Protein AF-A0A963K265-F1 (afdb_monomer_lite)

Sequence (86 aa):
ALARLDEPLACLVEEHGAESLFDAAYRYVRHEPGVDVVLFGTGDRAHLASNVASILRPPLPEAATRWLRELFGHLEGVGLDLPTKA

Foldseek 3Di:
DLVVDPCSLCCCVVPFPQVDPLLLVLLLQLPPPPRPDDDDDDPDPVVVVVNVVSNPDHHTPPVSNVVVCVVPVPDDPPDDDDPDDD

Structure (mmCIF, N/CA/C/O backbone):
data_AF-A0A963K265-F1
#
_entry.id   AF-A0A963K265-F1
#
loop_
_atom_site.group_PDB
_atom_site.id
_atom_site.type_symbol
_atom_site.label_atom_id
_atom_site.label_alt_id
_atom_site.label_comp_id
_atom_site.label_asym_id
_atom_site.label_entity_id
_atom_site.label_seq_id
_atom_site.pdbx_PDB_ins_code
_atom_site.Cartn_x
_atom_site.Cartn_y
_atom_site.Cartn_z
_atom_site.occupancy
_atom_site.B_iso_or_equiv
_atom_site.auth_seq_id
_atom_site.auth_comp_id
_atom_site.auth_asym_id
_atom_site.auth_atom_id
_atom_site.pdbx_PDB_model_num
ATOM 1 N N . ALA A 1 1 ? -20.493 -1.761 -8.493 1.00 73.12 1 ALA A N 1
ATOM 2 C CA . ALA A 1 1 ? -20.229 -0.384 -8.953 1.00 73.12 1 ALA A CA 1
ATOM 3 C C . ALA A 1 1 ? -18.768 -0.238 -9.380 1.00 73.12 1 ALA A C 1
ATOM 5 O O . ALA A 1 1 ? -18.554 -0.023 -10.560 1.00 73.12 1 ALA A O 1
ATOM 6 N N . LEU A 1 2 ? -17.787 -0.491 -8.499 1.00 78.69 2 LEU A N 1
ATOM 7 C CA . LEU A 1 2 ? -16.354 -0.490 -8.860 1.00 78.69 2 LEU A CA 1
ATOM 8 C C . LEU A 1 2 ? -15.896 -1.663 -9.732 1.00 78.69 2 LEU A C 1
ATOM 10 O O . LEU A 1 2 ? -15.107 -1.456 -10.636 1.00 78.69 2 LEU A O 1
ATOM 14 N N . ALA A 1 3 ? -16.437 -2.870 -9.540 1.00 80.88 3 ALA A N 1
ATOM 15 C CA . ALA A 1 3 ? -16.061 -4.057 -10.328 1.00 80.88 3 ALA A CA 1
ATOM 16 C C . ALA A 1 3 ? -16.385 -3.979 -11.841 1.00 80.88 3 ALA A C 1
ATOM 18 O O . ALA A 1 3 ? -16.191 -4.951 -12.559 1.00 80.88 3 ALA A O 1
ATOM 19 N N . ARG A 1 4 ? -16.954 -2.861 -12.314 1.00 90.69 4 ARG A N 1
ATOM 20 C CA . ARG A 1 4 ? -17.215 -2.588 -13.736 1.00 90.69 4 ARG A CA 1
ATOM 21 C C . ARG A 1 4 ? -16.219 -1.595 -14.342 1.00 90.69 4 ARG A C 1
ATOM 23 O O . ARG A 1 4 ? -16.334 -1.299 -15.522 1.00 90.69 4 ARG A O 1
ATOM 30 N N . LEU A 1 5 ? -15.334 -1.031 -13.525 1.00 89.31 5 LEU A N 1
ATOM 31 C CA . LEU A 1 5 ? -14.268 -0.145 -13.968 1.00 89.31 5 LEU A CA 1
ATOM 32 C C . LEU A 1 5 ? -13.057 -1.000 -14.334 1.00 89.31 5 LEU A C 1
ATOM 34 O O . LEU A 1 5 ? -12.776 -1.973 -13.634 1.00 89.31 5 LEU A O 1
ATOM 38 N N . ASP A 1 6 ? -12.341 -0.611 -15.385 1.00 91.38 6 ASP A N 1
ATOM 39 C CA . ASP A 1 6 ? -11.100 -1.283 -15.783 1.00 91.38 6 ASP A CA 1
ATOM 40 C C . ASP A 1 6 ? -10.006 -1.081 -14.721 1.00 91.38 6 ASP A C 1
ATOM 42 O O . ASP A 1 6 ? -9.322 -2.027 -14.333 1.00 91.38 6 ASP A O 1
ATOM 46 N N . GLU A 1 7 ? -9.912 0.136 -14.171 1.00 91.25 7 GLU A N 1
ATOM 47 C CA . GLU A 1 7 ? -8.956 0.505 -13.122 1.00 91.25 7 GLU A CA 1
ATOM 48 C C . GLU A 1 7 ? -9.674 1.131 -11.912 1.00 91.25 7 GLU A C 1
ATOM 50 O O . GLU A 1 7 ? -9.670 2.348 -11.719 1.00 91.25 7 GLU A O 1
ATOM 55 N N . PRO A 1 8 ? -10.318 0.320 -11.054 1.00 92.12 8 PRO A N 1
ATOM 56 C CA . PRO A 1 8 ? -11.164 0.823 -9.968 1.00 92.12 8 PRO A CA 1
ATOM 57 C C . PRO A 1 8 ? -10.410 1.609 -8.885 1.00 92.12 8 PRO A C 1
ATOM 59 O O . PRO A 1 8 ? -11.046 2.273 -8.071 1.00 92.12 8 PRO A O 1
ATOM 62 N N . LEU A 1 9 ? -9.076 1.518 -8.852 1.00 93.94 9 LEU A N 1
ATOM 63 C CA . LEU A 1 9 ? -8.213 2.150 -7.850 1.00 93.94 9 LEU A CA 1
ATOM 64 C C . LEU A 1 9 ? -7.236 3.176 -8.459 1.00 93.94 9 LEU A C 1
ATOM 66 O O . LEU A 1 9 ? -6.275 3.557 -7.791 1.00 93.94 9 LEU A O 1
ATOM 70 N N . ALA A 1 10 ? -7.462 3.621 -9.703 1.00 93.38 10 ALA A N 1
ATOM 71 C CA . ALA A 1 10 ? -6.568 4.546 -10.415 1.00 93.38 10 ALA A CA 1
ATOM 72 C C . ALA A 1 10 ? -6.307 5.856 -9.645 1.00 93.38 10 ALA A C 1
ATOM 74 O O . ALA A 1 10 ? -5.180 6.353 -9.633 1.00 93.38 10 ALA A O 1
ATOM 75 N N . CYS A 1 11 ? -7.300 6.353 -8.895 1.00 92.62 11 CYS A N 1
ATOM 76 C CA . CYS A 1 11 ? -7.173 7.568 -8.081 1.00 92.62 11 CYS A CA 1
ATOM 77 C C . CYS A 1 11 ? -6.044 7.498 -7.035 1.00 92.62 11 CYS A C 1
ATOM 79 O O . CYS A 1 11 ? -5.499 8.532 -6.648 1.00 92.62 11 CYS A O 1
ATOM 81 N N . LEU A 1 12 ? -5.627 6.298 -6.603 1.00 95.12 12 LEU A N 1
ATOM 82 C CA . LEU A 1 12 ? -4.480 6.144 -5.700 1.00 95.12 12 LEU A CA 1
ATOM 83 C C . LEU A 1 12 ? -3.186 6.688 -6.322 1.00 95.12 12 LEU A C 1
ATOM 85 O O . LEU A 1 12 ? -2.338 7.240 -5.616 1.00 95.12 12 LEU A O 1
ATOM 89 N N . VAL A 1 13 ? -3.050 6.540 -7.638 1.00 95.50 13 VAL A N 1
ATOM 90 C CA . VAL A 1 13 ? -1.907 7.019 -8.418 1.00 95.50 13 VAL A CA 1
ATOM 91 C C . VAL A 1 13 ? -2.159 8.447 -8.892 1.00 95.50 13 VAL A C 1
ATOM 93 O O . VAL A 1 13 ? -1.336 9.328 -8.653 1.00 95.50 13 VAL A O 1
ATOM 96 N N . GLU A 1 14 ? -3.315 8.688 -9.510 1.00 91.50 14 GLU A N 1
ATOM 97 C CA . GLU A 1 14 ? -3.639 9.959 -10.171 1.00 91.50 14 GLU A CA 1
ATOM 98 C C . GLU A 1 14 ? -3.811 11.124 -9.187 1.00 91.50 14 GLU A C 1
ATOM 100 O O . GLU A 1 14 ? -3.372 12.240 -9.460 1.00 91.50 14 GLU A O 1
ATOM 105 N N . GLU A 1 15 ? -4.420 10.866 -8.027 1.00 91.19 15 GLU A N 1
ATOM 106 C CA . GLU A 1 15 ? -4.843 11.911 -7.085 1.00 91.19 15 GLU A CA 1
ATOM 107 C C . GLU A 1 15 ? -4.152 11.805 -5.721 1.00 91.19 15 GLU A C 1
ATOM 109 O O . GLU A 1 15 ? -4.044 12.791 -4.986 1.00 91.19 15 GLU A O 1
ATOM 114 N N . HIS A 1 16 ? -3.670 10.616 -5.355 1.00 89.56 16 HIS A N 1
ATOM 115 C CA . HIS A 1 16 ? -3.140 10.345 -4.017 1.00 89.56 16 HIS A CA 1
ATOM 116 C C . HIS A 1 16 ? -1.634 10.058 -3.969 1.00 89.56 16 HIS A C 1
ATOM 118 O O . HIS A 1 16 ? -1.100 9.720 -2.907 1.00 89.56 16 HIS A O 1
ATOM 124 N N . GLY A 1 17 ? -0.927 10.276 -5.081 1.00 87.88 17 GLY A N 1
ATOM 125 C CA . GLY A 1 17 ? 0.534 10.353 -5.105 1.00 87.88 17 GLY A CA 1
ATOM 126 C C . GLY A 1 17 ? 1.240 9.032 -4.804 1.00 87.88 17 GLY A C 1
ATOM 127 O O . GLY A 1 17 ? 2.357 9.038 -4.274 1.00 87.88 17 GLY A O 1
ATOM 128 N N . ALA A 1 18 ? 0.594 7.899 -5.077 1.00 96.50 18 ALA A N 1
ATOM 129 C CA . ALA A 1 18 ? 1.294 6.630 -5.215 1.00 96.50 18 ALA A CA 1
ATOM 130 C C . ALA A 1 18 ? 1.960 6.547 -6.594 1.00 96.50 18 ALA A C 1
ATOM 132 O O . ALA A 1 18 ? 1.422 7.046 -7.576 1.00 96.50 18 ALA A O 1
ATOM 133 N N . GLU A 1 19 ? 3.115 5.895 -6.696 1.00 95.69 1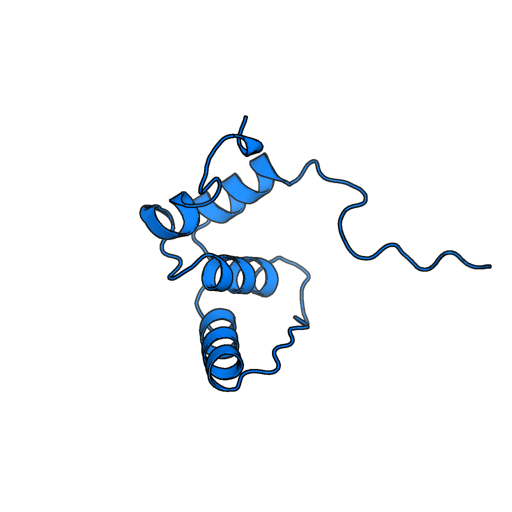9 GLU A N 1
ATOM 134 C CA . GLU A 1 19 ? 3.757 5.683 -8.010 1.00 95.69 19 GLU A CA 1
ATOM 135 C C . GLU A 1 19 ? 3.130 4.541 -8.812 1.00 95.69 19 GLU A C 1
ATOM 137 O O . GLU A 1 19 ? 3.293 4.450 -10.025 1.00 95.69 19 GLU A O 1
ATOM 142 N N . SER A 1 20 ? 2.445 3.633 -8.126 1.00 95.69 20 SER A N 1
ATOM 143 C CA . SER A 1 20 ? 1.734 2.498 -8.703 1.00 95.69 20 SER A CA 1
ATOM 144 C C . SER A 1 20 ? 0.761 1.934 -7.671 1.00 95.69 20 SER A C 1
ATOM 146 O O . SER A 1 20 ? 0.811 2.288 -6.489 1.00 95.69 20 SER A O 1
ATOM 148 N N . LEU A 1 21 ? -0.081 0.986 -8.083 1.00 94.94 21 LEU A N 1
ATOM 149 C CA . LEU A 1 21 ? -0.941 0.272 -7.142 1.00 94.94 21 LEU A CA 1
ATOM 150 C C . LEU A 1 21 ? -0.132 -0.509 -6.088 1.00 94.94 21 LEU A C 1
ATOM 152 O O . LEU A 1 21 ? -0.523 -0.553 -4.924 1.00 94.94 21 LEU A O 1
ATOM 156 N N . PHE A 1 22 ? 1.019 -1.076 -6.464 1.00 94.75 22 PHE A N 1
ATOM 157 C CA . PHE A 1 22 ? 1.907 -1.761 -5.518 1.00 94.75 22 PHE A CA 1
ATOM 158 C C . PHE A 1 22 ? 2.543 -0.788 -4.523 1.00 94.75 22 PHE A C 1
ATOM 160 O O . PHE A 1 22 ? 2.609 -1.097 -3.334 1.00 94.75 22 PHE A O 1
ATOM 167 N N . ASP A 1 23 ? 2.941 0.405 -4.975 1.00 97.50 23 ASP A N 1
ATOM 168 C CA . ASP A 1 23 ? 3.423 1.464 -4.082 1.00 97.50 23 ASP A CA 1
ATOM 169 C C . ASP A 1 23 ? 2.362 1.838 -3.042 1.00 97.50 23 ASP A C 1
ATOM 171 O O . ASP A 1 23 ? 2.648 1.876 -1.842 1.00 97.50 23 ASP A O 1
ATOM 175 N N . ALA A 1 24 ? 1.118 2.033 -3.492 1.00 97.44 24 ALA A N 1
ATOM 176 C CA . ALA A 1 24 ? -0.005 2.325 -2.612 1.00 97.44 24 ALA A CA 1
ATOM 177 C C . ALA A 1 24 ? -0.239 1.194 -1.602 1.00 97.44 24 ALA A C 1
ATOM 179 O O . ALA A 1 24 ? -0.367 1.459 -0.409 1.00 97.44 24 ALA A O 1
ATOM 180 N N . ALA A 1 25 ? -0.240 -0.063 -2.054 1.00 95.75 25 ALA A N 1
ATOM 181 C CA . ALA A 1 25 ? -0.455 -1.221 -1.192 1.00 95.75 25 ALA A CA 1
ATOM 182 C C . ALA A 1 25 ? 0.619 -1.336 -0.100 1.00 95.75 25 ALA A C 1
ATOM 184 O O . ALA A 1 25 ? 0.285 -1.516 1.074 1.00 95.75 25 ALA A O 1
ATOM 185 N N . TYR A 1 26 ? 1.898 -1.170 -0.456 1.00 97.19 26 TYR A N 1
ATOM 186 C CA . TYR A 1 26 ? 2.991 -1.217 0.516 1.00 97.19 26 TYR A CA 1
ATOM 187 C C . TYR A 1 26 ? 2.931 -0.073 1.520 1.00 97.19 26 TYR A C 1
ATOM 189 O O . TYR A 1 26 ? 3.104 -0.308 2.716 1.00 97.19 26 TYR A O 1
ATOM 197 N N . ARG A 1 27 ? 2.655 1.151 1.065 1.00 97.38 27 ARG A N 1
ATOM 198 C CA . ARG A 1 27 ? 2.528 2.315 1.953 1.00 97.38 27 ARG A CA 1
ATOM 199 C C . ARG A 1 27 ? 1.288 2.224 2.840 1.00 97.38 27 ARG A C 1
ATOM 201 O O . ARG A 1 27 ? 1.352 2.665 3.981 1.00 97.38 27 ARG A O 1
ATOM 208 N N . TYR A 1 28 ? 0.195 1.639 2.353 1.00 96.00 28 TYR A N 1
ATOM 209 C CA . TYR A 1 28 ? -1.002 1.390 3.154 1.00 96.00 28 TYR A CA 1
ATOM 210 C C . TYR A 1 28 ? -0.696 0.420 4.299 1.00 96.00 28 TYR A C 1
ATOM 212 O O . TYR A 1 28 ? -0.806 0.794 5.461 1.00 96.00 28 TYR A O 1
ATOM 220 N N . VAL A 1 29 ? -0.231 -0.796 3.987 1.00 94.75 29 VAL A N 1
ATOM 221 C CA . VAL A 1 29 ? -0.020 -1.834 5.011 1.00 94.75 29 VAL A CA 1
ATOM 222 C C . VAL A 1 29 ? 1.084 -1.467 6.001 1.00 94.75 29 VAL A C 1
ATOM 224 O O . VAL A 1 29 ? 0.963 -1.743 7.188 1.00 94.75 29 VAL A O 1
ATOM 227 N N . ARG A 1 30 ? 2.160 -0.819 5.540 1.00 95.69 30 ARG A N 1
ATOM 228 C CA . ARG A 1 30 ? 3.308 -0.470 6.386 1.00 95.69 30 ARG A CA 1
ATOM 229 C C . ARG A 1 30 ? 2.983 0.574 7.450 1.00 95.69 30 ARG A C 1
ATOM 231 O O . ARG A 1 30 ? 3.629 0.575 8.494 1.00 95.69 30 ARG A O 1
ATOM 238 N N . HIS A 1 31 ? 2.067 1.490 7.152 1.00 96.00 31 HIS A N 1
ATOM 239 C CA . HIS A 1 31 ? 1.735 2.612 8.034 1.00 96.00 31 HIS A CA 1
ATOM 240 C C . HIS A 1 31 ? 0.384 2.434 8.737 1.00 96.00 31 HIS A C 1
ATOM 242 O O . HIS A 1 31 ? -0.054 3.345 9.439 1.00 96.00 31 HIS A O 1
ATOM 248 N N . GLU A 1 32 ? -0.271 1.282 8.575 1.00 93.19 32 GLU A N 1
ATOM 249 C CA . GLU A 1 32 ? -1.498 0.965 9.303 1.00 93.19 32 GLU A CA 1
ATOM 250 C C . GLU A 1 32 ? -1.192 0.783 10.802 1.00 93.19 32 GLU A C 1
ATOM 252 O O . GLU A 1 32 ? -0.275 0.034 11.164 1.00 93.19 32 GLU A O 1
ATOM 257 N N . PRO A 1 33 ? -1.938 1.448 11.704 1.00 91.50 33 PRO A N 1
ATOM 258 C CA . PRO A 1 33 ? -1.747 1.286 13.139 1.00 91.50 33 PRO A CA 1
ATOM 259 C C . PRO A 1 33 ? -1.817 -0.181 13.589 1.00 91.50 33 PRO A C 1
ATOM 261 O O . PRO A 1 33 ? -2.792 -0.881 13.333 1.00 91.50 33 PRO A O 1
ATOM 264 N N . GLY A 1 34 ? -0.788 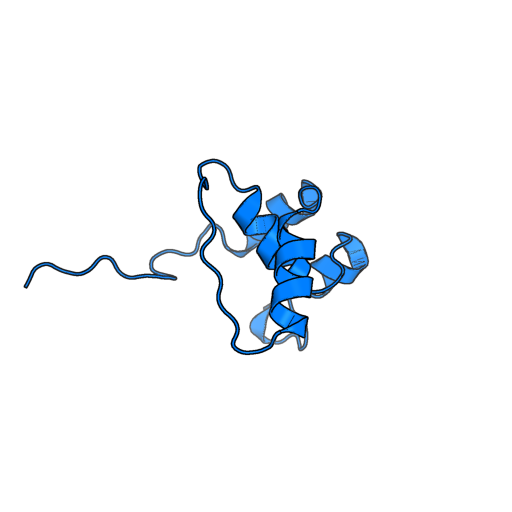-0.633 14.311 1.00 91.50 34 GLY A N 1
ATOM 265 C CA . GLY A 1 34 ? -0.691 -2.005 14.828 1.00 91.50 34 GLY A CA 1
ATOM 266 C C . GLY A 1 34 ? 0.030 -2.997 13.909 1.00 91.50 34 GLY A C 1
ATOM 267 O O . GLY A 1 34 ? 0.203 -4.150 14.296 1.00 91.50 34 GLY A O 1
ATOM 268 N N . VAL A 1 35 ? 0.482 -2.575 12.723 1.00 91.94 35 VAL A N 1
ATOM 269 C CA . VAL A 1 35 ? 1.350 -3.395 11.867 1.00 91.94 35 VAL A CA 1
ATOM 270 C C . VAL A 1 35 ? 2.821 -3.137 12.199 1.00 91.94 35 VAL A C 1
ATOM 272 O O . VAL A 1 35 ? 3.390 -2.120 11.813 1.00 91.94 35 VAL A O 1
ATOM 275 N N . ASP A 1 36 ? 3.464 -4.095 12.870 1.00 91.94 36 ASP A N 1
ATOM 276 C CA . ASP A 1 36 ? 4.903 -4.026 13.179 1.00 91.94 36 ASP A CA 1
ATOM 277 C C . ASP A 1 36 ? 5.784 -4.694 12.109 1.00 91.94 36 ASP A C 1
ATOM 279 O O . ASP A 1 36 ? 6.923 -4.288 11.871 1.00 91.94 36 ASP A O 1
ATOM 283 N N . VAL A 1 37 ? 5.265 -5.738 11.454 1.00 92.12 37 VAL A N 1
ATOM 284 C CA . VAL A 1 37 ? 5.994 -6.542 10.464 1.00 92.12 37 VAL A CA 1
ATOM 285 C C . VAL A 1 37 ? 5.140 -6.718 9.214 1.00 92.12 37 VAL A C 1
ATOM 287 O O . VAL A 1 37 ? 4.025 -7.227 9.280 1.00 92.12 37 VAL A O 1
ATOM 290 N N . VAL A 1 38 ? 5.698 -6.351 8.058 1.00 91.50 38 VAL A N 1
ATOM 291 C CA . VAL A 1 38 ? 5.085 -6.573 6.741 1.00 91.50 38 VAL A CA 1
ATOM 292 C C . VAL A 1 38 ? 5.814 -7.716 6.043 1.00 91.50 38 VAL A C 1
ATOM 294 O O . VAL A 1 38 ? 6.984 -7.587 5.682 1.00 91.50 38 VAL A O 1
ATOM 297 N N . LEU A 1 39 ? 5.118 -8.832 5.832 1.00 92.38 39 LEU A N 1
ATOM 298 C CA . LEU A 1 39 ? 5.627 -9.944 5.033 1.00 92.38 39 LEU A CA 1
ATOM 299 C C . LEU A 1 39 ? 5.302 -9.703 3.559 1.00 92.38 39 LEU A C 1
ATOM 301 O O . LEU A 1 39 ? 4.144 -9.516 3.191 1.00 92.38 39 LEU A O 1
ATOM 305 N N . PHE A 1 40 ? 6.323 -9.729 2.707 1.00 93.12 40 PHE A N 1
ATOM 306 C CA . PHE A 1 40 ? 6.162 -9.637 1.261 1.00 93.12 40 PHE A CA 1
ATOM 307 C C . PHE A 1 40 ? 7.133 -10.583 0.557 1.00 93.12 40 PHE A C 1
ATOM 309 O O . PHE A 1 40 ? 8.160 -10.965 1.117 1.00 93.12 40 PHE A O 1
ATOM 316 N N . GLY A 1 41 ? 6.807 -10.975 -0.674 1.00 92.38 41 GLY A N 1
ATOM 317 C CA . GLY A 1 41 ? 7.605 -11.928 -1.434 1.00 92.38 41 GLY A CA 1
ATOM 318 C C . GLY A 1 41 ? 7.556 -11.650 -2.928 1.00 92.38 41 GLY A C 1
ATOM 319 O O . GLY A 1 41 ? 6.538 -11.225 -3.466 1.00 92.38 41 GLY A O 1
ATOM 320 N N . THR A 1 42 ? 8.681 -11.884 -3.592 1.00 96.00 42 THR A N 1
ATOM 321 C CA . THR A 1 42 ? 8.818 -11.844 -5.049 1.00 96.00 42 THR A CA 1
ATOM 322 C C . THR A 1 42 ? 10.009 -12.707 -5.459 1.00 96.00 42 THR A C 1
ATOM 324 O O . THR A 1 42 ? 11.004 -12.772 -4.738 1.00 96.00 42 THR A O 1
ATOM 327 N N . GLY A 1 43 ? 9.907 -13.379 -6.608 1.00 97.25 43 GLY A N 1
ATOM 328 C CA . GLY A 1 43 ? 11.025 -14.103 -7.226 1.00 97.25 43 GLY A CA 1
ATOM 329 C C . GLY A 1 43 ? 11.908 -13.221 -8.114 1.00 97.25 43 GLY A C 1
ATOM 330 O O . GLY A 1 43 ? 12.957 -13.668 -8.570 1.00 97.25 43 GLY A O 1
ATOM 331 N N . ASP A 1 44 ? 11.493 -11.978 -8.363 1.00 97.94 44 ASP A N 1
ATOM 332 C CA . ASP 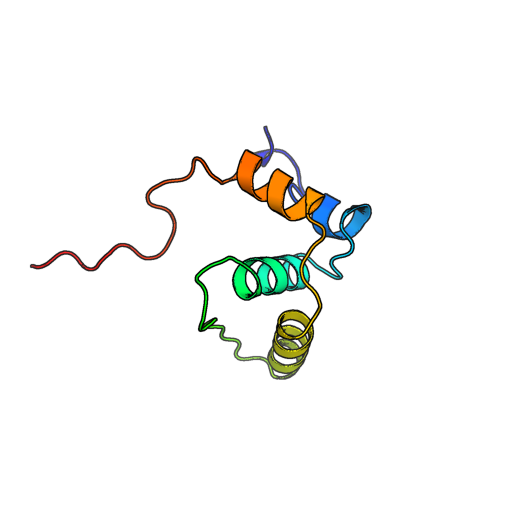A 1 44 ? 12.201 -11.034 -9.222 1.00 97.94 44 ASP A CA 1
ATOM 333 C C . ASP A 1 44 ? 13.009 -10.015 -8.401 1.00 97.94 44 ASP A C 1
ATOM 335 O O . ASP A 1 44 ? 12.512 -9.408 -7.445 1.00 97.94 44 ASP A O 1
ATOM 339 N N . ARG A 1 45 ? 14.275 -9.808 -8.786 1.00 97.75 45 ARG A N 1
ATOM 340 C CA . ARG A 1 45 ? 15.202 -8.924 -8.058 1.00 97.75 45 ARG A CA 1
ATOM 341 C C . ARG A 1 45 ? 14.860 -7.443 -8.212 1.00 97.75 45 ARG A C 1
ATOM 343 O O . ARG A 1 45 ? 15.090 -6.683 -7.272 1.00 97.75 45 ARG A O 1
ATOM 350 N N . ALA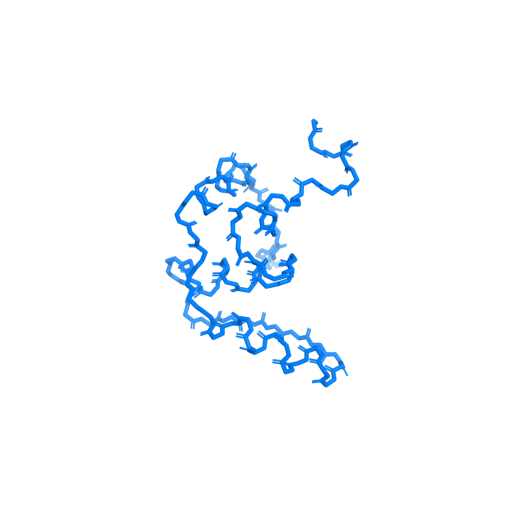 A 1 46 ? 14.350 -7.026 -9.367 1.00 96.88 46 ALA A N 1
ATOM 351 C CA . ALA A 1 46 ? 13.956 -5.640 -9.591 1.00 96.88 46 ALA A CA 1
ATOM 352 C C . ALA A 1 46 ? 12.694 -5.307 -8.786 1.00 96.88 46 ALA A C 1
ATOM 354 O O . ALA A 1 46 ? 12.652 -4.276 -8.112 1.00 96.88 46 ALA A O 1
ATOM 355 N N . HIS A 1 47 ? 11.723 -6.222 -8.749 1.00 95.94 47 HIS A N 1
ATOM 356 C CA . HIS A 1 47 ? 10.556 -6.118 -7.876 1.00 95.94 47 HIS A CA 1
ATOM 357 C C . HIS A 1 47 ? 10.971 -6.048 -6.409 1.00 95.94 47 HIS A C 1
ATOM 359 O O . HIS A 1 47 ? 10.4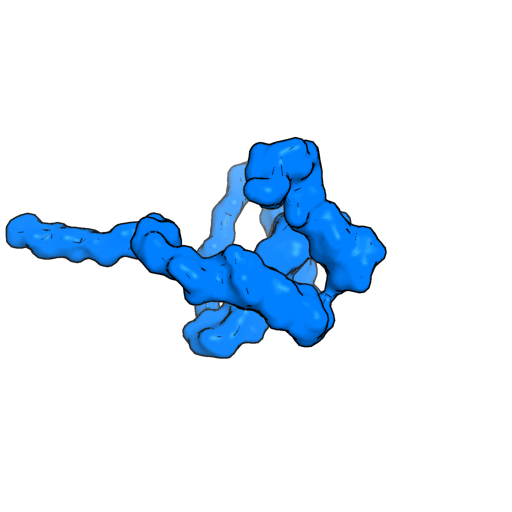54 -5.211 -5.684 1.00 95.94 47 HIS A O 1
ATOM 365 N N . LEU A 1 48 ? 11.933 -6.866 -5.960 1.00 96.81 48 LEU A N 1
ATOM 366 C CA . LEU A 1 48 ? 12.393 -6.819 -4.567 1.00 96.81 48 LEU A CA 1
ATOM 367 C C . LEU A 1 48 ? 12.886 -5.413 -4.198 1.00 96.81 48 LEU A C 1
ATOM 369 O O . LEU A 1 48 ? 12.477 -4.869 -3.174 1.00 96.81 48 LEU A O 1
ATOM 373 N N . ALA A 1 49 ? 13.730 -4.817 -5.044 1.00 97.00 49 ALA A N 1
ATOM 374 C CA . ALA A 1 49 ? 14.240 -3.467 -4.826 1.00 97.00 49 ALA A CA 1
ATOM 375 C C . ALA A 1 49 ? 13.119 -2.412 -4.842 1.00 97.00 49 ALA A C 1
ATOM 377 O O . ALA A 1 49 ? 13.081 -1.549 -3.965 1.00 97.00 49 ALA A O 1
ATOM 378 N N . SER A 1 50 ? 12.187 -2.505 -5.796 1.00 96.62 50 SER A N 1
ATOM 379 C CA . SER A 1 50 ? 11.040 -1.594 -5.897 1.00 96.62 50 SER A CA 1
ATOM 380 C C . SER A 1 50 ? 10.104 -1.705 -4.688 1.00 96.62 50 SER A C 1
ATOM 382 O O . SER A 1 50 ? 9.752 -0.685 -4.101 1.00 96.62 50 SER A O 1
ATOM 384 N N . ASN A 1 51 ? 9.788 -2.922 -4.245 1.00 96.12 51 ASN A N 1
ATOM 385 C CA . ASN A 1 51 ? 8.941 -3.182 -3.082 1.00 96.12 51 ASN A CA 1
ATOM 386 C C . ASN A 1 51 ? 9.560 -2.592 -1.809 1.00 96.12 51 ASN A C 1
ATOM 388 O O . ASN A 1 51 ? 8.879 -1.902 -1.053 1.00 96.12 51 ASN A O 1
ATOM 392 N N . VAL A 1 52 ? 10.867 -2.798 -1.590 1.00 96.44 52 VAL A N 1
ATOM 393 C CA . VAL A 1 52 ? 11.589 -2.197 -0.454 1.00 96.44 52 VAL A CA 1
ATOM 394 C C . VAL A 1 52 ? 11.551 -0.672 -0.527 1.00 96.44 52 VAL A C 1
ATOM 396 O O . VAL A 1 52 ? 11.292 -0.024 0.486 1.00 96.44 52 VAL A O 1
ATOM 399 N N . ALA A 1 53 ? 11.761 -0.087 -1.710 1.00 97.19 53 ALA A N 1
ATOM 400 C CA . ALA A 1 53 ? 11.687 1.360 -1.881 1.00 97.19 53 ALA A CA 1
ATOM 401 C C . ALA A 1 53 ? 10.296 1.904 -1.518 1.00 97.19 53 ALA A C 1
ATOM 403 O O . ALA A 1 53 ? 10.213 2.889 -0.788 1.00 97.19 53 ALA A O 1
ATOM 404 N N . SER A 1 54 ? 9.215 1.248 -1.951 1.00 97.81 54 SER A N 1
ATOM 405 C CA . SER A 1 54 ? 7.843 1.630 -1.594 1.00 97.81 54 SER A CA 1
ATOM 406 C C . SER A 1 54 ? 7.547 1.485 -0.104 1.00 97.81 54 SER A C 1
ATOM 408 O O . SER A 1 54 ? 6.979 2.392 0.500 1.00 97.81 54 SER A O 1
ATOM 410 N N . ILE A 1 55 ? 7.991 0.393 0.526 1.00 95.94 55 ILE A N 1
ATOM 411 C CA . ILE A 1 55 ? 7.831 0.173 1.973 1.00 95.94 55 ILE A CA 1
ATOM 412 C C . ILE A 1 55 ? 8.483 1.301 2.782 1.00 95.94 55 ILE A C 1
ATOM 414 O O . ILE A 1 55 ? 7.974 1.676 3.836 1.00 95.94 55 ILE A O 1
ATOM 418 N N . LEU A 1 56 ? 9.609 1.846 2.322 1.00 95.88 56 LEU A N 1
ATOM 419 C CA . LEU A 1 56 ? 10.349 2.894 3.030 1.00 95.88 56 LEU A CA 1
ATOM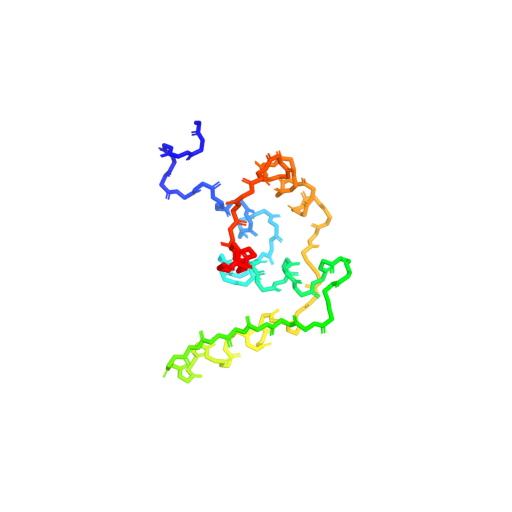 420 C C . LEU A 1 56 ? 9.814 4.315 2.788 1.00 95.88 56 LEU A C 1
ATOM 422 O O . LEU A 1 56 ? 10.306 5.255 3.415 1.00 95.88 56 LEU A O 1
ATOM 426 N N . ARG A 1 57 ? 8.819 4.497 1.915 1.00 96.75 57 ARG A N 1
ATOM 427 C CA . ARG A 1 57 ? 8.240 5.817 1.632 1.00 96.75 57 ARG A CA 1
ATOM 428 C C . ARG A 1 57 ? 7.366 6.337 2.776 1.00 96.75 57 ARG A C 1
ATOM 430 O O . ARG A 1 57 ? 6.885 5.555 3.603 1.00 96.75 57 ARG A O 1
ATOM 437 N N . PRO A 1 58 ? 7.111 7.659 2.805 1.00 96.81 58 PRO A N 1
ATOM 438 C CA . PRO A 1 58 ? 6.120 8.253 3.695 1.00 96.81 58 PRO A CA 1
ATOM 439 C C . PRO A 1 58 ? 4.732 7.606 3.544 1.00 96.81 58 PRO A C 1
ATOM 441 O O . PRO A 1 58 ? 4.435 7.028 2.491 1.00 96.81 58 PRO A O 1
ATOM 444 N N . PRO A 1 59 ? 3.855 7.734 4.554 1.00 97.06 59 PRO A N 1
ATOM 445 C CA . PRO A 1 59 ? 2.484 7.244 4.465 1.00 97.06 59 PRO A CA 1
ATOM 446 C C . PRO A 1 59 ? 1.741 7.824 3.258 1.00 97.06 59 PRO A C 1
ATOM 448 O O . PRO A 1 59 ? 2.115 8.859 2.692 1.00 97.06 59 PRO A O 1
ATOM 451 N N . LEU A 1 60 ? 0.682 7.134 2.838 1.00 97.31 60 LEU A N 1
ATOM 452 C CA . LEU A 1 60 ? -0.285 7.721 1.915 1.00 97.31 60 LEU A CA 1
ATOM 453 C C . LEU A 1 60 ? -0.962 8.939 2.568 1.00 97.31 60 LEU A C 1
ATOM 455 O O . LEU A 1 60 ? -1.082 8.984 3.797 1.00 97.31 60 LEU A O 1
ATOM 459 N N . PRO A 1 61 ? -1.429 9.919 1.774 1.00 96.56 61 PRO A N 1
ATOM 460 C CA . PRO A 1 61 ? -2.243 11.008 2.297 1.00 96.56 61 PRO A CA 1
ATOM 461 C C . PRO A 1 61 ? -3.468 10.479 3.052 1.00 96.56 61 PRO A C 1
ATOM 463 O O . PRO A 1 61 ? -4.071 9.484 2.653 1.00 96.56 61 PRO A O 1
ATOM 466 N N . GLU A 1 62 ? -3.893 11.182 4.101 1.00 96.00 62 GLU A N 1
ATOM 467 C CA . GLU A 1 62 ? -5.034 10.761 4.928 1.00 96.00 62 GLU A CA 1
ATOM 468 C C . GLU A 1 62 ? -6.334 10.604 4.118 1.00 96.00 62 GLU A C 1
ATOM 470 O O . GLU A 1 62 ? -7.147 9.728 4.390 1.00 96.00 62 GLU A O 1
ATOM 475 N N . ALA A 1 63 ? -6.524 11.426 3.080 1.00 95.94 63 ALA A N 1
ATOM 476 C CA . ALA A 1 63 ? -7.666 11.301 2.177 1.00 95.94 63 ALA A CA 1
ATOM 477 C C . ALA A 1 63 ? -7.713 9.925 1.489 1.00 95.94 63 ALA A C 1
ATOM 479 O O . ALA A 1 63 ? -8.781 9.326 1.394 1.00 95.94 63 ALA A O 1
ATOM 480 N N . ALA A 1 64 ? -6.554 9.400 1.087 1.00 96.06 64 ALA A N 1
ATOM 481 C CA . ALA A 1 64 ? -6.439 8.108 0.424 1.00 96.06 64 ALA A CA 1
ATOM 482 C C . ALA A 1 64 ? -6.746 6.954 1.383 1.00 96.06 64 ALA A C 1
ATOM 484 O O . ALA A 1 64 ? -7.508 6.050 1.048 1.00 96.06 64 ALA A O 1
ATOM 485 N N . THR A 1 65 ? -6.191 6.989 2.600 1.00 95.38 65 THR A N 1
ATOM 486 C CA . THR A 1 65 ? -6.441 5.939 3.602 1.00 95.38 65 THR A CA 1
ATOM 487 C C . THR A 1 65 ? -7.885 5.960 4.099 1.00 95.38 65 THR A C 1
ATOM 489 O O . THR A 1 65 ? -8.476 4.900 4.304 1.00 95.38 65 THR A O 1
ATOM 492 N N . ARG A 1 66 ? -8.496 7.145 4.224 1.00 95.25 66 ARG A N 1
ATOM 493 C CA . ARG A 1 66 ? -9.925 7.291 4.531 1.00 95.25 66 ARG A CA 1
ATOM 494 C C . ARG A 1 66 ? -10.801 6.704 3.429 1.00 95.25 66 ARG A C 1
ATOM 496 O O . ARG A 1 66 ? -11.681 5.906 3.733 1.00 95.25 66 ARG A O 1
ATOM 503 N N . TRP A 1 67 ? -10.515 7.031 2.171 1.00 94.19 67 TRP A N 1
ATOM 504 C CA . TRP A 1 67 ? -11.237 6.491 1.020 1.00 94.19 67 TRP A CA 1
ATOM 505 C C . TRP A 1 67 ? -11.135 4.960 0.933 1.00 94.19 67 TRP A C 1
ATOM 507 O O . TRP A 1 67 ? -12.146 4.279 0.773 1.00 94.19 67 TRP A O 1
ATOM 517 N N . LEU A 1 68 ? -9.938 4.397 1.136 1.00 94.38 68 LEU A N 1
ATOM 518 C CA . LEU A 1 68 ? -9.739 2.943 1.185 1.00 94.38 68 LEU A CA 1
ATOM 519 C C . LEU A 1 68 ? -10.554 2.287 2.308 1.00 94.38 68 LEU A C 1
ATOM 521 O O . LEU A 1 68 ? -11.118 1.212 2.109 1.00 94.38 68 LEU A O 1
ATOM 525 N N . ARG A 1 69 ? -10.662 2.937 3.471 1.00 92.81 69 ARG A N 1
ATOM 526 C CA . ARG A 1 69 ? -11.465 2.447 4.599 1.00 92.81 69 ARG A CA 1
ATOM 527 C C . ARG A 1 69 ? -12.965 2.526 4.332 1.00 92.81 69 ARG A C 1
ATOM 529 O O . ARG A 1 69 ? -13.679 1.593 4.675 1.00 92.81 69 ARG A O 1
ATOM 536 N N . GLU A 1 70 ? -13.449 3.600 3.720 1.00 94.12 70 GLU A N 1
ATOM 537 C CA . GLU A 1 70 ? -14.849 3.699 3.285 1.00 94.12 70 GLU A CA 1
ATOM 538 C C . GLU A 1 70 ? -15.182 2.601 2.272 1.00 94.12 70 GLU A C 1
ATOM 540 O O . GLU A 1 70 ? -16.247 1.984 2.338 1.00 94.12 70 GLU A O 1
ATOM 545 N N . LEU A 1 71 ? -14.238 2.311 1.373 1.00 92.56 71 LEU A N 1
ATOM 546 C CA . LEU A 1 71 ? -14.433 1.320 0.333 1.00 92.56 71 LEU A CA 1
ATOM 547 C C . LEU A 1 71 ? -14.370 -0.124 0.847 1.00 92.56 71 LEU A C 1
ATOM 549 O O . LEU A 1 71 ? -15.203 -0.939 0.462 1.00 92.56 71 LEU A O 1
ATOM 553 N N . PHE A 1 72 ? -13.400 -0.457 1.696 1.00 91.06 72 PHE A N 1
ATOM 554 C CA . PHE A 1 72 ? -13.102 -1.845 2.068 1.00 91.06 72 PHE A CA 1
ATOM 555 C C . PHE A 1 72 ? -13.290 -2.162 3.553 1.00 91.06 72 PHE A C 1
ATOM 557 O O . PHE A 1 72 ? -13.249 -3.327 3.929 1.00 91.06 72 PHE A O 1
ATOM 564 N N . GLY A 1 73 ? -13.536 -1.173 4.413 1.00 89.88 73 GLY A N 1
ATOM 565 C CA . GLY A 1 73 ? -13.606 -1.366 5.868 1.00 89.88 73 GLY A CA 1
ATOM 566 C C . GLY A 1 73 ? -14.794 -2.200 6.353 1.00 89.88 73 GLY A C 1
ATOM 567 O O . GLY A 1 73 ? -14.826 -2.593 7.511 1.00 89.88 73 GLY A O 1
ATOM 568 N N . HIS A 1 74 ? -15.758 -2.478 5.474 1.00 89.44 74 HIS A N 1
ATOM 569 C CA . HIS A 1 74 ? -16.887 -3.371 5.737 1.00 89.44 74 HIS A CA 1
ATOM 570 C C . HIS A 1 74 ? -16.597 -4.837 5.375 1.00 89.44 74 HIS A C 1
ATOM 572 O O . HIS A 1 74 ? -17.468 -5.686 5.553 1.00 89.44 74 HIS A O 1
ATOM 578 N N . LEU A 1 75 ? -15.430 -5.135 4.793 1.00 88.00 75 LEU A N 1
ATOM 579 C CA . LEU A 1 75 ? -15.075 -6.493 4.405 1.00 88.00 75 LEU A CA 1
ATOM 580 C C . LEU A 1 75 ? -14.690 -7.314 5.638 1.00 88.00 75 LEU A C 1
ATOM 582 O O . LEU A 1 75 ? -13.765 -6.970 6.369 1.00 88.00 75 LEU A O 1
ATOM 586 N N . GLU A 1 76 ? -15.366 -8.444 5.813 1.00 83.94 76 GLU A N 1
ATOM 587 C CA . GLU A 1 76 ? -15.062 -9.464 6.816 1.00 83.94 76 GLU A CA 1
ATOM 588 C C . GLU A 1 76 ? -14.728 -10.786 6.109 1.00 83.94 76 GLU A C 1
ATOM 590 O O . GLU A 1 76 ? -15.227 -11.054 5.015 1.00 83.94 76 GLU A O 1
ATOM 595 N N . GLY A 1 77 ? -13.873 -11.619 6.712 1.00 78.69 77 GLY A N 1
ATOM 596 C CA . GLY A 1 77 ? -13.514 -12.932 6.149 1.00 78.69 77 GLY A CA 1
ATOM 597 C C . GLY A 1 77 ? -12.666 -12.879 4.870 1.00 78.69 77 GLY A C 1
ATOM 598 O O . GLY A 1 77 ? -12.630 -13.843 4.113 1.00 78.69 77 GLY A O 1
ATOM 599 N N . VAL A 1 78 ? -11.996 -11.755 4.604 1.00 75.56 78 VAL A N 1
ATOM 600 C CA . VAL A 1 78 ? -11.065 -11.602 3.478 1.00 75.56 78 VAL A CA 1
ATOM 601 C C . VAL A 1 78 ? -9.635 -11.650 4.014 1.00 75.56 78 VAL A C 1
ATOM 603 O O . VAL A 1 78 ? -9.269 -10.839 4.860 1.00 75.56 78 VAL A O 1
ATOM 606 N N . GLY A 1 79 ? -8.816 -12.579 3.515 1.00 69.69 79 GLY A N 1
ATOM 607 C CA . GLY A 1 79 ? -7.410 -12.718 3.905 1.00 69.69 79 GLY A CA 1
ATOM 608 C C . GLY A 1 79 ? -7.054 -14.135 4.349 1.00 69.69 79 GLY A C 1
ATOM 609 O O . GLY A 1 79 ? -7.514 -15.109 3.762 1.00 69.69 79 GLY A O 1
ATOM 610 N N . LEU A 1 80 ? -6.183 -14.244 5.354 1.00 62.03 80 LEU A N 1
ATOM 611 C CA . LEU A 1 80 ? -5.828 -15.526 5.959 1.00 62.03 80 LEU A CA 1
ATOM 612 C C . LEU A 1 80 ? -6.944 -15.964 6.907 1.00 62.03 80 LEU A C 1
ATOM 614 O O . LEU A 1 80 ? -7.149 -15.340 7.949 1.00 62.03 80 LEU A O 1
ATOM 618 N N . ASP A 1 81 ? -7.620 -17.059 6.568 1.00 68.06 81 ASP A N 1
ATOM 619 C CA . ASP A 1 81 ? -8.474 -17.756 7.520 1.00 68.06 81 ASP A CA 1
ATOM 620 C C . ASP A 1 81 ? -7.624 -18.234 8.697 1.00 68.06 81 ASP A C 1
ATOM 622 O O . ASP A 1 81 ? -6.546 -18.818 8.526 1.00 68.06 81 ASP A O 1
ATOM 626 N N . LEU A 1 82 ? -8.109 -17.985 9.914 1.00 60.75 82 LEU A N 1
ATOM 627 C CA . LEU A 1 82 ? -7.510 -18.589 11.095 1.00 60.75 82 LEU A CA 1
ATOM 628 C C . LEU A 1 82 ? -7.547 -20.111 10.907 1.00 60.75 82 LEU A C 1
ATOM 630 O O . LEU A 1 82 ? -8.614 -20.645 10.592 1.00 60.75 82 LEU A O 1
ATOM 634 N N . PRO A 1 83 ? -6.427 -20.828 11.106 1.00 64.81 83 PRO A N 1
ATOM 635 C CA . PRO A 1 83 ? -6.447 -22.276 11.014 1.00 64.81 83 PRO A CA 1
ATOM 636 C C . PRO A 1 83 ? -7.471 -22.814 12.017 1.00 64.81 83 PRO A C 1
ATOM 638 O O . PRO A 1 83 ? -7.328 -22.640 13.231 1.00 64.81 83 PRO A O 1
ATOM 641 N N . THR A 1 84 ? -8.528 -23.450 11.517 1.00 69.12 84 THR A N 1
ATOM 642 C CA . THR A 1 84 ? -9.497 -24.141 12.364 1.00 69.12 84 THR A CA 1
ATOM 643 C C . THR A 1 84 ? -8.793 -25.307 13.043 1.00 69.12 84 THR A C 1
ATOM 645 O O . THR A 1 84 ? -8.148 -26.117 12.374 1.00 69.12 84 THR A O 1
ATOM 648 N N . LYS A 1 85 ? -8.904 -25.403 14.375 1.00 58.75 85 LYS A N 1
ATOM 649 C CA . LYS A 1 85 ? -8.519 -26.627 15.088 1.00 58.75 85 LYS A CA 1
ATOM 650 C C . LYS A 1 85 ? -9.321 -27.790 14.497 1.00 58.75 85 LYS A C 1
ATOM 652 O O . LYS A 1 85 ? -10.545 -27.694 14.432 1.00 58.75 85 LYS A O 1
ATOM 657 N N . ALA A 1 86 ? -8.606 -28.822 14.050 1.00 60.72 86 ALA A N 1
ATOM 658 C CA . ALA A 1 86 ? -9.185 -30.112 13.690 1.00 60.72 86 ALA A CA 1
ATOM 659 C C . ALA A 1 86 ? -9.879 -30.762 14.895 1.00 60.72 86 ALA A C 1
ATOM 661 O O . ALA A 1 86 ? -9.413 -30.522 16.038 1.00 60.72 86 ALA A O 1
#

pLDDT: mean 90.44, std 9.73, range [58.75, 97.94]

Secondary structure (DSSP, 8-state):
-GGGSSSTTTHHHHTT--SSHHHHHHHHHHHSTT--------S-HHHHHHHHHHHTSPPPPHHHHHHHHHHHTT--S-S-------

Radius of gyration: 14.64 Å; chains: 1; bounding box: 35×42×31 Å